Protein AF-A0A643CBP6-F1 (afdb_monomer_lite)

pLDDT: mean 84.55, std 8.79, range [50.44, 92.81]

Structure (mmCIF, N/CA/C/O backbone):
data_AF-A0A643CBP6-F1
#
_entry.id   AF-A0A643CBP6-F1
#
loop_
_atom_site.group_PDB
_atom_site.id
_atom_site.type_symbol
_atom_site.label_atom_id
_atom_site.label_alt_id
_atom_site.label_comp_id
_atom_site.label_asym_id
_atom_site.label_entity_id
_atom_site.label_seq_id
_atom_site.pdbx_PDB_ins_code
_atom_site.Cartn_x
_atom_site.Cartn_y
_atom_site.Cartn_z
_atom_site.occupancy
_atom_site.B_iso_or_equiv
_atom_site.auth_seq_id
_atom_site.auth_comp_id
_atom_site.auth_asym_id
_atom_site.auth_atom_id
_atom_site.pdbx_PDB_model_num
ATOM 1 N N . MET A 1 1 ? -6.082 -3.103 -8.260 1.00 85.50 1 MET A N 1
ATOM 2 C CA . MET A 1 1 ? -5.565 -1.838 -8.841 1.00 85.50 1 MET A CA 1
ATOM 3 C C . MET A 1 1 ? -4.353 -2.150 -9.717 1.00 85.50 1 MET A C 1
ATOM 5 O O . MET A 1 1 ? -3.598 -3.036 -9.344 1.00 85.50 1 MET A O 1
ATOM 9 N N . LYS A 1 2 ? -4.150 -1.487 -10.868 1.00 88.00 2 LYS A N 1
ATOM 10 C CA . LYS A 1 2 ? -2.893 -1.620 -11.638 1.00 88.00 2 LYS A CA 1
ATOM 11 C C . LYS A 1 2 ? -1.901 -0.556 -11.177 1.00 88.00 2 LYS A C 1
ATOM 13 O O . LYS A 1 2 ? -2.278 0.607 -11.070 1.00 88.00 2 LYS A O 1
ATOM 18 N N . TRP A 1 3 ? -0.658 -0.945 -10.930 1.00 88.75 3 TRP A N 1
ATOM 19 C CA . TRP A 1 3 ? 0.403 -0.055 -10.470 1.00 88.75 3 TRP A CA 1
ATOM 20 C C . TRP A 1 3 ? 1.707 -0.347 -11.208 1.00 88.75 3 TRP A C 1
ATOM 22 O O . TRP A 1 3 ? 1.970 -1.484 -11.592 1.00 88.75 3 TRP A O 1
ATOM 32 N N . ARG A 1 4 ? 2.533 0.676 -11.416 1.00 85.75 4 ARG A N 1
ATOM 33 C CA . ARG A 1 4 ? 3.874 0.513 -11.980 1.00 85.75 4 ARG A CA 1
ATOM 34 C C . ARG A 1 4 ? 4.785 1.638 -11.532 1.00 85.75 4 ARG A C 1
ATOM 36 O O . ARG A 1 4 ? 4.335 2.772 -11.361 1.00 85.75 4 ARG A O 1
ATOM 43 N N . PHE A 1 5 ? 6.080 1.354 -11.480 1.00 84.56 5 PHE A N 1
ATOM 44 C CA . PHE A 1 5 ? 7.070 2.417 -11.518 1.00 84.56 5 PHE A CA 1
ATOM 45 C C . PHE A 1 5 ? 7.165 3.018 -12.925 1.00 84.56 5 PHE A C 1
ATOM 47 O O . PHE A 1 5 ? 6.991 2.343 -13.945 1.00 84.56 5 PHE A O 1
ATOM 54 N N . LYS A 1 6 ? 7.501 4.310 -12.982 1.00 83.69 6 LYS A N 1
ATOM 55 C CA . LYS A 1 6 ? 7.779 5.008 -14.245 1.00 83.69 6 LYS A CA 1
ATOM 56 C C . LYS A 1 6 ? 8.990 4.414 -14.976 1.00 83.69 6 LYS A C 1
ATOM 58 O O . LYS A 1 6 ? 9.023 4.436 -16.197 1.00 83.69 6 LYS A O 1
ATOM 63 N N . SER A 1 7 ? 9.952 3.864 -14.233 1.00 84.06 7 SER A N 1
ATOM 64 C CA . SER A 1 7 ? 11.155 3.220 -14.771 1.00 84.06 7 SER A CA 1
ATOM 65 C C 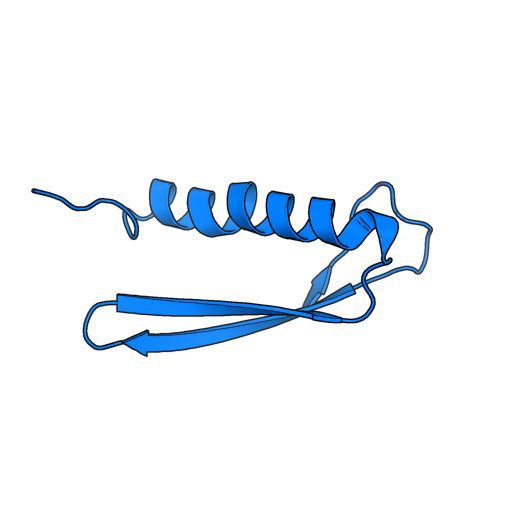. SER A 1 7 ? 10.920 1.819 -15.336 1.00 84.06 7 SER A C 1
ATOM 67 O O . SER A 1 7 ? 11.828 1.266 -15.946 1.00 84.06 7 SER A O 1
ATOM 69 N N . TRP A 1 8 ? 9.750 1.213 -15.114 1.00 84.75 8 TRP A N 1
ATOM 70 C CA . TRP A 1 8 ? 9.469 -0.121 -15.643 1.00 84.75 8 TRP A CA 1
ATOM 71 C C . TRP A 1 8 ? 9.201 -0.090 -17.149 1.00 84.75 8 TRP A C 1
ATOM 73 O O . TRP A 1 8 ? 8.693 0.926 -17.640 1.00 84.75 8 TRP A O 1
ATOM 83 N N . PRO A 1 9 ? 9.480 -1.196 -17.867 1.00 84.00 9 PRO A N 1
ATOM 84 C CA . PRO A 1 9 ? 9.182 -1.319 -19.289 1.00 84.00 9 PRO A CA 1
ATOM 85 C C . PRO A 1 9 ? 7.723 -0.990 -19.617 1.00 84.00 9 PRO A C 1
ATOM 87 O O . PRO A 1 9 ? 6.812 -1.202 -18.808 1.00 84.00 9 PRO A O 1
ATOM 90 N N . GLU A 1 10 ? 7.487 -0.477 -20.823 1.00 83.94 10 GLU A N 1
ATOM 91 C CA . GLU A 1 10 ? 6.125 -0.269 -21.309 1.00 83.94 10 GLU A CA 1
ATOM 92 C C . GLU A 1 10 ? 5.336 -1.581 -21.341 1.00 83.94 10 GLU A C 1
ATOM 94 O O . GLU A 1 10 ? 5.868 -2.652 -21.617 1.00 83.94 10 GLU A O 1
ATOM 99 N N . GLY A 1 11 ? 4.052 -1.499 -20.990 1.00 83.38 11 GLY A N 1
ATOM 100 C CA . GLY A 1 11 ? 3.187 -2.673 -20.872 1.00 83.38 11 GLY A CA 1
ATOM 101 C C . GLY A 1 11 ? 3.355 -3.478 -19.578 1.00 83.38 11 GLY A C 1
ATOM 102 O O . GLY A 1 11 ? 2.510 -4.328 -19.307 1.00 83.38 11 GLY A O 1
ATOM 103 N N . HIS A 1 12 ? 4.371 -3.203 -18.748 1.00 86.19 12 HIS A N 1
ATOM 104 C CA . HIS A 1 12 ? 4.566 -3.919 -17.488 1.00 86.19 12 HIS A CA 1
ATOM 105 C C . HIS A 1 12 ? 3.819 -3.243 -16.331 1.00 86.19 12 HIS A C 1
ATOM 107 O O . HIS A 1 12 ? 4.082 -2.089 -15.981 1.00 86.19 12 HIS A O 1
ATOM 113 N N . PHE A 1 13 ? 2.885 -3.975 -15.723 1.00 87.94 13 PHE A N 1
ATOM 114 C CA . PHE A 1 13 ? 2.071 -3.499 -14.609 1.00 87.94 13 PHE A CA 1
ATOM 115 C C . PHE A 1 13 ? 1.961 -4.578 -13.539 1.00 87.94 13 PHE A C 1
ATOM 117 O O . PHE A 1 13 ? 1.620 -5.721 -13.836 1.00 87.94 13 PHE A O 1
ATOM 124 N N . ALA A 1 14 ? 2.155 -4.175 -12.289 1.00 89.38 14 ALA A N 1
ATOM 125 C CA . ALA A 1 14 ? 1.793 -4.977 -11.141 1.00 89.38 14 ALA A CA 1
ATOM 126 C C . ALA A 1 14 ? 0.295 -4.831 -10.856 1.00 89.38 14 ALA A C 1
ATOM 128 O O . ALA A 1 14 ? -0.298 -3.758 -11.006 1.00 89.38 14 ALA A O 1
ATOM 129 N N . THR A 1 15 ? -0.318 -5.917 -10.407 1.00 91.62 15 THR A N 1
ATOM 130 C CA . THR A 1 15 ? -1.663 -5.899 -9.841 1.00 91.62 15 THR A CA 1
ATOM 131 C C . THR A 1 15 ? -1.540 -5.810 -8.332 1.00 91.62 15 THR A C 1
ATOM 133 O O . THR A 1 15 ? -1.032 -6.729 -7.700 1.00 91.62 15 THR A O 1
ATOM 136 N N . ILE A 1 16 ? -1.994 -4.695 -7.771 1.00 90.88 16 ILE A N 1
ATOM 137 C CA . ILE A 1 16 ? -1.994 -4.443 -6.333 1.00 90.88 16 ILE A CA 1
ATOM 138 C C . ILE A 1 16 ? -3.403 -4.633 -5.790 1.00 90.88 16 ILE A C 1
ATOM 140 O O . ILE A 1 16 ? -4.362 -4.028 -6.293 1.00 90.88 16 ILE A O 1
ATOM 144 N N . THR A 1 17 ? -3.508 -5.445 -4.751 1.00 91.25 17 THR A N 1
ATOM 145 C CA . THR A 1 17 ? -4.726 -5.687 -3.985 1.00 91.25 17 THR A CA 1
ATOM 146 C C . THR A 1 17 ? -4.508 -5.149 -2.581 1.00 91.25 17 THR A C 1
ATOM 148 O O . THR A 1 17 ? -3.558 -5.537 -1.908 1.00 91.25 17 THR A O 1
ATOM 151 N N . LEU A 1 18 ? -5.375 -4.234 -2.155 1.00 91.06 18 LEU A N 1
ATOM 152 C CA . LEU A 1 18 ? -5.379 -3.693 -0.801 1.00 91.06 18 LEU A CA 1
ATOM 153 C C . LEU A 1 18 ? -6.566 -4.288 -0.056 1.00 91.06 18 LEU A C 1
ATOM 155 O O . LEU A 1 18 ? -7.691 -4.232 -0.553 1.00 91.06 18 LEU A O 1
ATOM 159 N N . THR A 1 19 ? -6.305 -4.848 1.116 1.00 92.25 19 THR A N 1
ATOM 160 C CA . THR A 1 19 ? -7.324 -5.411 1.999 1.00 92.25 19 THR A CA 1
ATOM 161 C C . THR A 1 19 ? -7.323 -4.611 3.287 1.00 92.25 19 THR A C 1
ATOM 163 O O . THR A 1 19 ? -6.280 -4.466 3.917 1.00 92.25 19 THR A O 1
ATOM 166 N N . PHE A 1 20 ? -8.488 -4.087 3.654 1.00 90.50 20 PHE A N 1
ATOM 167 C CA . PHE A 1 20 ? -8.694 -3.340 4.889 1.00 90.50 20 PHE A CA 1
ATOM 168 C C . PHE A 1 20 ? -9.457 -4.242 5.847 1.00 90.50 20 PHE A C 1
ATOM 170 O O . PHE A 1 20 ? -10.554 -4.702 5.526 1.00 90.50 20 PHE A O 1
ATOM 177 N N . ILE A 1 21 ? -8.856 -4.520 6.994 1.00 92.81 21 ILE A N 1
ATOM 178 C CA . ILE A 1 21 ? -9.422 -5.385 8.018 1.00 92.81 21 ILE A CA 1
ATOM 179 C C . ILE A 1 21 ? -9.686 -4.516 9.239 1.00 92.81 21 ILE A C 1
ATOM 181 O O . ILE A 1 21 ? -8.772 -3.886 9.772 1.00 92.81 21 ILE A O 1
ATOM 185 N N . ASP A 1 22 ? -10.942 -4.475 9.673 1.00 90.81 22 ASP A N 1
ATOM 186 C CA . ASP A 1 22 ? -11.299 -3.825 10.928 1.00 90.81 22 ASP A CA 1
ATOM 187 C C . ASP A 1 22 ? -10.682 -4.595 12.104 1.00 90.81 22 ASP A C 1
ATOM 189 O O . ASP A 1 22 ? -10.807 -5.820 12.217 1.00 90.81 22 ASP A O 1
ATOM 193 N N . LYS A 1 23 ? -9.984 -3.859 12.965 1.00 89.81 23 LYS A N 1
ATOM 194 C CA . LYS A 1 23 ? -9.383 -4.339 14.205 1.00 89.81 23 LYS A CA 1
ATOM 195 C C . LYS A 1 23 ? -9.830 -3.437 15.353 1.00 89.81 23 LYS A C 1
ATOM 197 O O . LYS A 1 23 ? -9.001 -2.840 16.026 1.00 89.81 23 LYS A O 1
ATOM 202 N N . ASN A 1 24 ? -11.144 -3.330 15.556 1.00 83.69 24 ASN A N 1
ATOM 203 C CA . ASN A 1 24 ? -11.782 -2.718 16.726 1.00 83.69 24 ASN A CA 1
ATOM 204 C C . ASN A 1 24 ? -11.095 -1.427 17.219 1.00 83.69 24 ASN A C 1
ATOM 206 O O . ASN A 1 24 ? -10.510 -1.392 18.304 1.00 83.69 24 ASN A O 1
ATOM 210 N N . GLY A 1 25 ? -11.165 -0.376 16.401 1.00 82.94 25 GLY A N 1
ATOM 211 C CA . GLY A 1 25 ? -10.527 0.922 16.659 1.00 82.94 25 GLY A CA 1
ATOM 212 C C . GLY A 1 25 ? -9.275 1.173 15.817 1.00 82.94 25 GLY A C 1
ATOM 213 O O . GLY A 1 25 ? -8.861 2.320 15.672 1.00 82.94 25 GLY A O 1
ATOM 214 N N . GLU A 1 26 ? -8.729 0.130 15.195 1.00 84.12 26 GLU A N 1
ATOM 215 C CA . GLU A 1 26 ? -7.653 0.221 14.210 1.00 84.12 26 GLU A CA 1
ATOM 216 C C . GLU A 1 26 ? -8.080 -0.417 12.880 1.00 84.12 26 GLU A C 1
ATOM 218 O O . GLU A 1 26 ? -9.025 -1.205 12.809 1.00 84.12 26 GLU A O 1
ATOM 223 N N . THR A 1 27 ? -7.391 -0.069 11.794 1.00 87.56 27 THR A N 1
ATOM 224 C CA . THR A 1 27 ? -7.564 -0.719 10.490 1.00 87.56 27 THR A CA 1
ATOM 225 C C . THR A 1 27 ? -6.239 -1.326 10.072 1.00 87.56 27 THR A C 1
ATOM 227 O O . THR A 1 27 ? -5.267 -0.616 9.819 1.00 87.56 27 THR A O 1
ATOM 230 N N . GLU A 1 28 ? -6.207 -2.649 9.981 1.00 87.94 28 GLU A N 1
ATOM 231 C CA . GLU A 1 28 ? -5.073 -3.368 9.424 1.00 87.94 28 GLU A CA 1
ATOM 232 C C . GLU A 1 28 ? -5.165 -3.310 7.897 1.00 87.94 28 GLU A C 1
ATOM 234 O O . GLU A 1 28 ? -6.138 -3.761 7.289 1.00 87.94 28 GLU A O 1
ATOM 239 N N . LEU A 1 29 ? -4.158 -2.700 7.274 1.00 88.19 29 LEU A N 1
ATOM 240 C CA . LEU A 1 29 ? -4.057 -2.573 5.826 1.00 88.19 29 LEU A CA 1
ATOM 241 C C . LEU A 1 29 ? -3.034 -3.574 5.293 1.00 88.19 29 LEU A C 1
ATOM 243 O O . LEU A 1 29 ? -1.829 -3.402 5.465 1.00 88.19 29 LEU A O 1
ATOM 247 N N . CYS A 1 30 ? -3.514 -4.601 4.599 1.00 89.06 30 CYS A N 1
ATOM 248 C CA . CYS A 1 30 ? -2.670 -5.573 3.917 1.00 89.06 30 CYS A CA 1
ATOM 249 C C . CYS A 1 30 ? -2.560 -5.227 2.431 1.00 89.06 30 CYS A C 1
ATOM 251 O O . CYS A 1 30 ? -3.570 -5.059 1.747 1.00 89.06 30 CYS A O 1
ATOM 253 N N . MET A 1 31 ? -1.336 -5.177 1.910 1.00 88.81 31 MET A N 1
ATOM 254 C CA . MET A 1 31 ? -1.070 -5.027 0.479 1.00 88.81 31 MET A CA 1
ATOM 255 C C . MET A 1 31 ? -0.498 -6.324 -0.085 1.00 88.81 31 MET A C 1
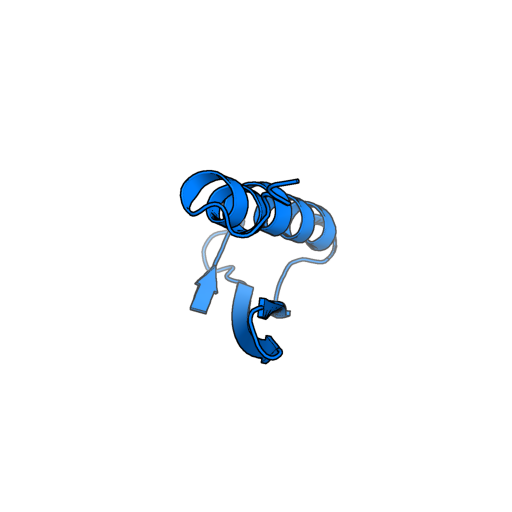ATOM 257 O O . MET A 1 31 ? 0.513 -6.827 0.394 1.00 88.81 31 MET A O 1
ATOM 261 N N . GLU A 1 32 ? -1.114 -6.814 -1.156 1.00 90.50 32 GLU A N 1
ATOM 262 C CA . GLU A 1 32 ? -0.592 -7.896 -1.982 1.00 90.50 32 GLU A CA 1
ATOM 263 C C . GLU A 1 32 ? -0.249 -7.346 -3.373 1.00 90.50 32 GLU A C 1
ATOM 265 O O . GLU A 1 32 ? -1.082 -6.713 -4.025 1.00 90.50 32 GLU A O 1
ATOM 270 N N . GLY A 1 33 ? 0.981 -7.575 -3.834 1.00 89.56 33 GLY A N 1
ATOM 271 C CA . GLY A 1 33 ? 1.431 -7.197 -5.171 1.00 89.56 33 GLY A CA 1
ATOM 272 C C . GLY A 1 33 ? 1.734 -8.425 -6.022 1.00 89.56 33 GLY A C 1
ATOM 273 O O . GLY A 1 33 ? 2.609 -9.211 -5.680 1.00 89.56 33 GLY A O 1
ATOM 274 N N . ARG A 1 34 ? 1.037 -8.586 -7.152 1.00 89.44 34 ARG A N 1
ATOM 275 C CA . ARG A 1 34 ? 1.267 -9.670 -8.122 1.00 89.44 34 ARG A CA 1
ATOM 276 C C . ARG A 1 34 ? 1.827 -9.127 -9.429 1.00 89.44 34 ARG A C 1
ATOM 278 O O . ARG A 1 34 ? 1.387 -8.081 -9.904 1.00 89.44 34 ARG A O 1
ATOM 285 N N . GLY A 1 35 ? 2.751 -9.864 -10.044 1.00 87.75 35 GLY A N 1
ATOM 286 C CA . GLY A 1 35 ? 3.377 -9.460 -11.309 1.00 87.75 35 GLY A CA 1
ATOM 287 C C . GLY A 1 35 ?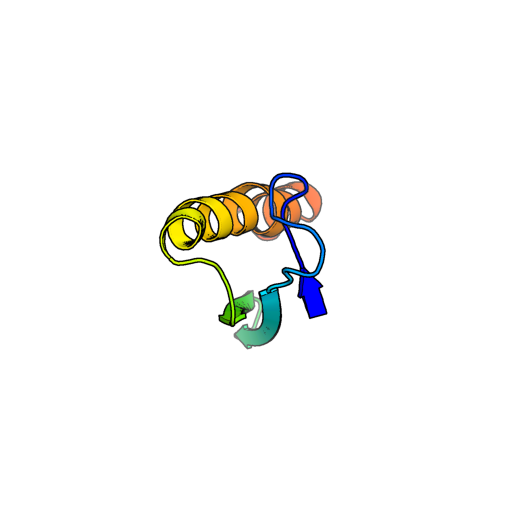 4.395 -8.328 -11.155 1.00 87.75 35 GLY A C 1
ATOM 288 O O . GLY A 1 35 ? 4.594 -7.559 -12.086 1.00 87.75 35 GLY A O 1
ATOM 289 N N . ILE A 1 36 ? 5.004 -8.199 -9.973 1.00 86.88 36 ILE A N 1
ATOM 290 C CA . ILE A 1 36 ? 6.153 -7.319 -9.753 1.00 86.88 36 ILE A CA 1
ATOM 291 C C . ILE A 1 36 ? 7.408 -8.070 -10.230 1.00 86.88 36 ILE A C 1
ATOM 293 O O . ILE A 1 36 ? 7.568 -9.240 -9.875 1.00 86.88 36 ILE A O 1
ATOM 297 N N . PRO A 1 37 ? 8.304 -7.452 -11.019 1.00 85.62 37 PRO A N 1
ATOM 298 C CA . PRO A 1 37 ? 9.592 -8.054 -11.336 1.00 85.62 37 PRO A CA 1
ATOM 299 C C . PRO A 1 37 ? 10.376 -8.333 -10.050 1.00 85.62 37 PRO A C 1
ATOM 301 O O . PRO A 1 37 ? 10.577 -7.417 -9.260 1.00 85.62 37 PRO A O 1
ATOM 304 N N . ALA A 1 38 ? 10.884 -9.556 -9.878 1.00 85.06 38 ALA A N 1
ATOM 305 C CA . ALA A 1 38 ? 11.686 -9.956 -8.715 1.00 85.06 38 ALA A CA 1
ATOM 306 C C . ALA A 1 38 ? 12.785 -8.947 -8.294 1.00 85.06 38 ALA A C 1
ATOM 308 O O . ALA A 1 38 ? 12.865 -8.631 -7.109 1.00 85.06 38 ALA A O 1
ATOM 309 N N . PRO A 1 39 ? 13.599 -8.362 -9.204 1.00 86.00 39 PRO A N 1
ATOM 310 C CA . PRO A 1 39 ? 14.612 -7.380 -8.793 1.00 86.00 39 PRO A CA 1
ATOM 311 C C . PRO A 1 39 ? 14.021 -6.062 -8.266 1.00 86.00 39 PRO A C 1
ATOM 313 O O . PRO A 1 39 ? 14.685 -5.331 -7.537 1.00 86.00 39 PRO A O 1
ATOM 316 N N . GLU A 1 40 ? 12.777 -5.748 -8.623 1.00 84.62 40 GLU A N 1
ATOM 317 C CA . GLU A 1 40 ? 12.079 -4.522 -8.232 1.00 84.62 40 GLU A CA 1
ATOM 318 C C . GLU A 1 40 ? 11.099 -4.756 -7.070 1.00 84.62 40 GLU A C 1
ATOM 320 O O . GLU A 1 40 ? 10.469 -3.803 -6.609 1.00 84.62 40 GLU A O 1
ATOM 325 N N . GLU A 1 41 ? 10.962 -5.992 -6.580 1.00 86.31 41 GLU A N 1
ATOM 326 C CA . GLU A 1 41 ? 10.042 -6.365 -5.500 1.00 86.31 41 GLU A CA 1
ATOM 327 C C . GLU A 1 41 ? 10.344 -5.599 -4.215 1.00 86.31 41 GLU A C 1
ATOM 329 O O . GLU A 1 41 ? 9.483 -4.882 -3.702 1.00 86.31 41 GLU A O 1
ATOM 334 N N . GLU A 1 42 ? 11.593 -5.664 -3.751 1.00 87.94 42 GLU A N 1
ATOM 335 C CA . GLU A 1 42 ? 12.016 -5.002 -2.517 1.00 87.94 42 GLU A CA 1
ATOM 336 C C . GLU A 1 42 ? 11.836 -3.483 -2.606 1.00 87.94 42 GLU A C 1
ATOM 338 O O . GLU A 1 42 ? 11.287 -2.844 -1.706 1.00 87.94 42 GLU A O 1
ATOM 343 N N . ARG A 1 43 ? 12.225 -2.901 -3.743 1.00 89.50 43 ARG A N 1
ATOM 344 C CA . ARG A 1 43 ? 12.062 -1.471 -4.015 1.00 89.50 43 ARG A CA 1
ATOM 345 C C . ARG A 1 43 ? 10.591 -1.061 -4.039 1.00 89.50 43 ARG A C 1
ATOM 347 O O . ARG A 1 43 ? 10.240 0.005 -3.532 1.00 89.50 43 ARG A O 1
ATOM 354 N N . THR A 1 44 ? 9.733 -1.889 -4.631 1.00 88.25 44 THR A N 1
ATOM 355 C CA . THR A 1 44 ? 8.286 -1.657 -4.674 1.00 88.25 44 THR A CA 1
ATOM 356 C C . THR A 1 44 ? 7.711 -1.698 -3.268 1.00 88.25 44 THR A C 1
ATOM 358 O O . THR A 1 44 ? 7.018 -0.762 -2.878 1.00 88.25 44 THR A O 1
ATOM 361 N N . ARG A 1 45 ? 8.058 -2.718 -2.478 1.00 87.19 45 ARG A N 1
ATOM 362 C CA . ARG A 1 45 ? 7.621 -2.863 -1.086 1.00 87.19 45 ARG A CA 1
ATOM 363 C C . ARG A 1 45 ? 8.007 -1.651 -0.237 1.00 87.19 45 ARG A C 1
ATOM 365 O O . ARG A 1 45 ? 7.139 -1.050 0.390 1.00 87.19 45 ARG A O 1
ATOM 372 N N . GLN A 1 46 ? 9.275 -1.242 -0.282 1.00 89.94 46 GLN A N 1
ATOM 373 C CA . GLN A 1 46 ? 9.762 -0.073 0.460 1.00 89.94 46 GLN A CA 1
ATOM 374 C C . GLN A 1 46 ? 9.095 1.229 -0.000 1.00 89.94 46 GLN A C 1
ATOM 376 O O . GLN A 1 46 ? 8.727 2.065 0.823 1.00 89.94 46 GLN A O 1
ATOM 381 N N . GLY A 1 47 ? 8.900 1.405 -1.310 1.00 89.38 47 GLY A N 1
ATOM 382 C CA . GLY A 1 47 ? 8.196 2.566 -1.853 1.00 89.38 47 GLY A CA 1
ATOM 383 C C . GLY A 1 47 ? 6.741 2.634 -1.384 1.00 89.38 47 GLY A C 1
ATOM 384 O O . GLY A 1 47 ? 6.272 3.697 -0.983 1.00 89.38 47 GLY A O 1
ATOM 385 N N . TRP A 1 48 ? 6.034 1.503 -1.384 1.00 89.75 48 TRP A N 1
ATOM 386 C CA . TRP A 1 48 ? 4.658 1.429 -0.895 1.00 89.75 48 TRP A CA 1
ATOM 387 C C . TRP A 1 48 ? 4.556 1.739 0.597 1.00 89.75 48 TRP A C 1
ATOM 389 O O . TRP A 1 48 ? 3.720 2.548 0.999 1.00 89.75 48 TRP A O 1
ATOM 399 N N . GLN A 1 49 ? 5.458 1.176 1.397 1.00 87.31 49 GLN A N 1
ATOM 400 C CA . GLN A 1 49 ? 5.519 1.449 2.827 1.00 87.31 49 GLN A CA 1
ATOM 401 C C . GLN A 1 49 ? 5.764 2.936 3.112 1.00 87.31 49 GLN A C 1
ATOM 403 O O . GLN A 1 49 ? 4.974 3.564 3.811 1.00 87.31 49 GLN A O 1
ATOM 408 N N . ARG A 1 50 ? 6.796 3.528 2.504 1.00 87.56 50 ARG A N 1
ATOM 409 C CA . ARG A 1 50 ? 7.201 4.910 2.785 1.00 87.56 50 ARG A CA 1
ATOM 410 C C . ARG A 1 50 ? 6.235 5.962 2.246 1.00 87.56 50 ARG A C 1
ATOM 412 O O . ARG A 1 50 ? 5.972 6.965 2.898 1.00 87.56 50 ARG A O 1
ATOM 419 N N . TYR A 1 51 ? 5.738 5.791 1.024 1.00 86.38 51 TYR A N 1
ATOM 420 C CA . TYR A 1 51 ? 4.944 6.843 0.382 1.00 86.38 51 TYR A CA 1
ATOM 421 C C . TYR A 1 51 ? 3.448 6.702 0.630 1.00 86.38 51 TYR A C 1
ATOM 423 O O . TYR A 1 51 ? 2.758 7.715 0.709 1.00 86.38 51 TYR A O 1
ATOM 431 N N . TYR A 1 52 ? 2.945 5.474 0.755 1.00 85.94 52 TYR A N 1
ATOM 432 C CA . TYR A 1 52 ? 1.519 5.248 0.955 1.00 85.94 52 TYR A CA 1
ATOM 433 C C . TYR A 1 52 ? 1.213 4.991 2.424 1.00 85.94 52 TYR A C 1
ATOM 435 O O . TYR A 1 52 ? 0.441 5.746 2.996 1.00 85.94 52 TYR A O 1
ATOM 443 N N . PHE A 1 53 ? 1.819 3.993 3.069 1.00 85.38 53 PHE A N 1
ATOM 444 C CA . PHE A 1 53 ? 1.456 3.683 4.458 1.00 85.38 53 PHE A CA 1
ATOM 445 C C . PHE A 1 53 ? 1.893 4.770 5.437 1.00 85.38 53 PHE A C 1
ATOM 447 O O . PHE A 1 53 ? 1.045 5.334 6.125 1.00 85.38 53 PHE A O 1
ATOM 454 N N . GLU A 1 54 ? 3.176 5.130 5.448 1.00 85.62 54 GLU A N 1
ATOM 455 C CA . GLU A 1 54 ? 3.683 6.203 6.312 1.00 85.62 54 GLU A CA 1
ATOM 456 C C . GLU A 1 54 ? 3.058 7.554 5.936 1.00 85.62 54 GLU A C 1
ATOM 458 O O . GLU A 1 54 ? 2.666 8.318 6.815 1.00 85.62 54 GLU A O 1
ATOM 463 N N . GLY A 1 55 ? 2.873 7.822 4.638 1.00 85.31 55 GLY A N 1
ATOM 464 C CA . GLY A 1 55 ? 2.205 9.035 4.161 1.00 85.31 55 GLY A CA 1
ATOM 465 C C . GLY A 1 55 ? 0.761 9.152 4.659 1.00 85.31 55 GLY A C 1
ATOM 466 O O . GLY A 1 55 ? 0.359 10.217 5.130 1.00 85.31 55 GLY A O 1
ATOM 467 N N . LEU A 1 56 ? -0.011 8.062 4.626 1.00 83.25 56 LEU A N 1
ATOM 468 C CA . LEU A 1 56 ? -1.368 8.015 5.179 1.00 83.25 56 LEU A CA 1
ATOM 469 C C . LEU A 1 56 ? -1.353 8.176 6.704 1.00 83.25 56 LEU A C 1
ATOM 471 O O . LEU A 1 56 ? -2.123 8.969 7.241 1.00 83.25 56 LEU A O 1
ATOM 475 N N . GLN A 1 57 ? -0.459 7.473 7.402 1.00 84.50 57 GLN A N 1
ATOM 476 C CA . GLN A 1 57 ? -0.329 7.556 8.858 1.00 84.50 57 GLN A CA 1
ATOM 477 C C . GLN A 1 57 ? 0.041 8.961 9.336 1.00 84.50 57 GLN A C 1
ATOM 479 O O . GLN A 1 57 ? -0.522 9.428 10.323 1.00 84.50 57 GLN A O 1
ATOM 484 N N . GLN A 1 58 ? 0.952 9.639 8.639 1.00 83.94 58 GLN A N 1
ATOM 485 C CA . GLN A 1 58 ? 1.368 10.999 8.963 1.00 83.94 58 GLN A CA 1
ATOM 486 C C . GLN A 1 58 ? 0.278 12.021 8.624 1.00 83.94 58 GLN A C 1
ATOM 488 O O . GLN A 1 58 ? 0.016 12.919 9.418 1.00 83.94 58 GLN A O 1
ATOM 493 N N . THR A 1 59 ? -0.363 11.886 7.461 1.00 85.81 59 THR A N 1
ATOM 494 C CA . THR A 1 59 ? -1.362 12.860 6.987 1.00 85.81 59 THR A CA 1
ATOM 495 C C . THR A 1 59 ? -2.646 12.809 7.808 1.00 85.81 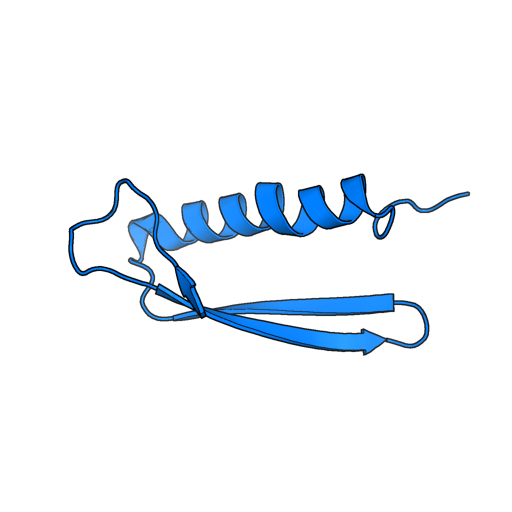59 THR A C 1
ATOM 497 O O . THR A 1 59 ? -3.209 13.850 8.136 1.00 85.81 59 THR A O 1
ATOM 500 N N . PHE A 1 60 ? -3.110 11.606 8.148 1.00 81.62 60 PHE A N 1
ATOM 501 C CA . PHE A 1 60 ? -4.381 11.398 8.846 1.00 81.62 60 PHE A CA 1
ATOM 502 C C . PHE A 1 60 ? -4.215 11.079 10.338 1.00 81.62 60 PHE A C 1
ATOM 504 O O . PHE A 1 60 ? -5.204 10.900 11.041 1.00 81.62 60 PHE A O 1
ATOM 511 N N . GLY A 1 61 ? -2.979 10.997 10.834 1.00 80.00 61 GLY A N 1
ATOM 512 C CA . GLY A 1 61 ? -2.684 10.731 12.242 1.00 80.00 61 GLY A CA 1
ATOM 513 C C . GLY A 1 61 ? -2.862 9.272 12.682 1.00 80.00 61 GLY A C 1
ATOM 514 O O . GLY A 1 61 ? -2.716 8.992 13.865 1.00 80.00 61 GLY A O 1
ATOM 515 N N . TYR A 1 62 ? -3.120 8.325 11.769 1.00 75.69 62 TYR A N 1
ATOM 516 C CA . TYR A 1 62 ? -3.360 6.908 12.104 1.00 75.69 62 TYR A CA 1
ATOM 517 C C . TYR A 1 62 ? -2.158 6.179 12.730 1.00 75.69 62 TYR A C 1
ATOM 519 O O . TYR A 1 62 ? -2.323 5.098 13.284 1.00 75.69 62 TYR A O 1
ATOM 527 N N . GLY A 1 63 ? -0.947 6.739 12.632 1.00 64.62 63 GLY A N 1
ATOM 528 C CA . GLY A 1 63 ? 0.260 6.209 13.285 1.00 64.62 63 GLY A CA 1
ATOM 529 C C . GLY A 1 63 ? 0.686 6.979 14.538 1.00 64.62 63 GLY A C 1
ATOM 530 O O . GLY A 1 63 ? 1.655 6.596 15.193 1.00 64.62 63 GLY A O 1
ATOM 531 N N . ALA A 1 64 ? -0.001 8.075 14.873 1.00 58.22 64 ALA A N 1
ATOM 532 C CA . ALA A 1 64 ? 0.319 8.859 16.052 1.00 58.22 64 ALA A CA 1
ATOM 533 C C . ALA A 1 64 ? -0.248 8.153 17.288 1.00 58.22 64 ALA A C 1
ATOM 535 O O . ALA A 1 64 ? -1.437 8.239 17.585 1.00 58.22 64 ALA A O 1
ATOM 536 N N . ARG A 1 65 ? 0.618 7.477 18.050 1.00 55.44 65 ARG A N 1
ATOM 537 C CA . ARG A 1 65 ? 0.326 7.215 19.461 1.00 55.44 65 ARG A CA 1
ATOM 538 C C . ARG A 1 65 ? 0.358 8.559 20.186 1.00 55.44 65 ARG A C 1
ATOM 540 O O . ARG A 1 65 ? 1.423 9.031 20.574 1.00 55.44 65 ARG A O 1
ATOM 547 N N . LEU A 1 66 ? -0.806 9.194 20.288 1.00 50.44 66 LEU A N 1
ATOM 548 C CA . LEU A 1 66 ? -1.036 10.308 21.200 1.00 50.44 66 LEU A CA 1
ATOM 549 C C . LEU A 1 66 ? -0.972 9.728 22.619 1.00 50.44 66 LEU A C 1
ATOM 551 O O . LEU A 1 66 ? -1.944 9.144 23.094 1.00 50.44 66 LEU A O 1
ATOM 555 N N . PHE A 1 67 ? 0.210 9.794 23.229 1.00 50.75 67 PHE A N 1
ATOM 556 C CA . PHE A 1 67 ? 0.390 9.624 24.668 1.00 50.75 67 PHE A CA 1
ATOM 557 C C . PHE A 1 67 ? 0.288 10.987 25.348 1.00 50.75 67 PHE A C 1
ATOM 559 O O . PHE A 1 67 ? 0.846 11.955 24.779 1.00 50.75 67 PHE A O 1
#

Foldseek 3Di:
DWDDDPPDDPPQTKDKDWDWDDDPVATDIDIDIHRDPPVCVVVVVVCCCVCPVVVCCVVVVRVDPPD

Radius of gyration: 14.07 Å; chains: 1; bounding box: 26×23×46 Å

Organism: Balaenoptera physalus (NCBI:txid9770)

Secondary structure (DSSP, 8-state):
-EE--TTSPTT--EEEE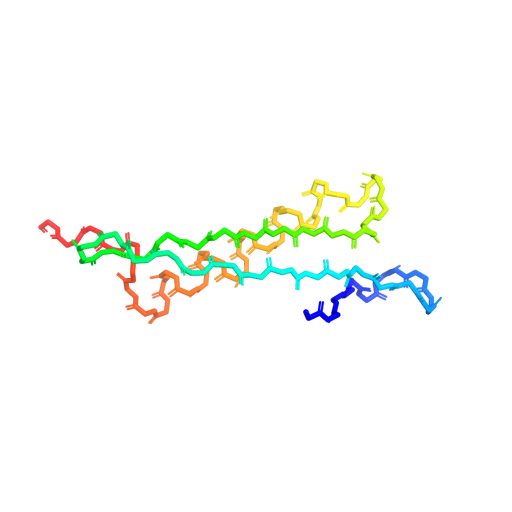EEEEEETTEEEEEEEEES--HHHHHHHHHHHIIIIIHHHHHHH-TT----

Sequence (67 aa):
MKWRFKSWPEGHFATITLTFIDKNGETELCMEGRGIPAPEEERTRQGWQRYYFEGLQQTFGYGARLF

InterPro domains:
  IPR013538 Activator of Hsp90 ATPase homologue 1/2-like, C-terminal [PF08327] (1-60)
  IPR023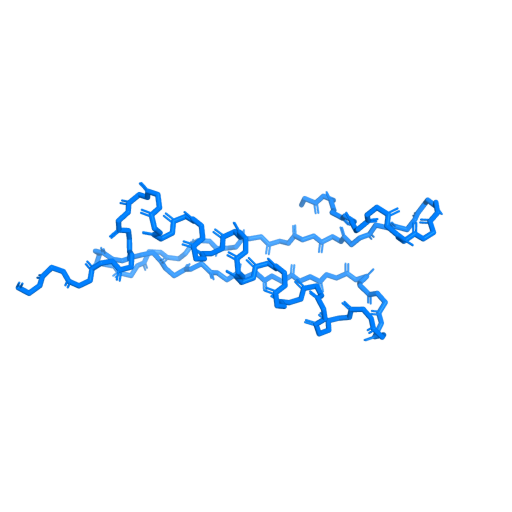393 START-like domain superfamily [G3DSA:3.30.530.20] (1-66)